Protein AF-A0A658BQH7-F1 (afdb_monomer)

Foldseek 3Di:
DPDCPPCDLPNQKDWDQDPVAIWIAGPVVRDIDDRDNDPVRRVVVSVVVVVVVVPPPDPPD

Secondary structure (DSSP, 8-state):
--------GGGTEEEEEETTEEEEEETTT--EEEEESSHHHHHHHHHHHHHHHS-------

Structure (mmCIF, N/CA/C/O backbone):
data_AF-A0A658BQH7-F1
#
_entry.id   AF-A0A658BQH7-F1
#
loop_
_atom_site.group_PDB
_atom_site.id
_atom_site.type_symbol
_atom_site.label_atom_id
_atom_site.label_alt_id
_atom_site.label_comp_id
_atom_site.label_asym_id
_atom_site.label_entity_id
_atom_site.label_seq_id
_atom_site.pdbx_PDB_ins_code
_atom_site.Cartn_x
_atom_site.Cartn_y
_atom_site.Cartn_z
_atom_site.occupancy
_atom_site.B_iso_or_equiv
_atom_site.auth_seq_id
_atom_site.auth_comp_id
_atom_site.auth_asym_id
_atom_site.auth_atom_id
_atom_site.pdbx_PDB_model_num
ATOM 1 N N . MET A 1 1 ? -0.385 7.042 -36.127 1.00 43.53 1 MET A N 1
ATOM 2 C CA . MET A 1 1 ? 0.320 7.375 -34.875 1.00 43.53 1 MET A CA 1
ATOM 3 C C . MET A 1 1 ? -0.257 6.454 -33.816 1.00 43.53 1 MET A C 1
ATOM 5 O O . MET A 1 1 ? -1.355 6.716 -33.348 1.00 43.53 1 MET A O 1
ATOM 9 N N . ALA A 1 2 ? 0.359 5.292 -33.592 1.00 46.69 2 ALA A N 1
ATOM 10 C CA . ALA A 1 2 ? -0.097 4.380 -32.547 1.00 46.69 2 ALA A CA 1
ATOM 11 C C . ALA A 1 2 ? 0.293 5.012 -31.208 1.00 46.69 2 ALA A C 1
ATOM 13 O O . ALA A 1 2 ? 1.467 5.315 -31.006 1.00 46.69 2 ALA A O 1
ATOM 14 N N . GLY A 1 3 ? -0.695 5.308 -30.364 1.00 48.25 3 GLY A N 1
ATOM 15 C CA . GLY A 1 3 ? -0.465 5.832 -29.026 1.00 48.25 3 GLY A CA 1
ATOM 16 C C . GLY A 1 3 ? 0.236 4.770 -28.197 1.00 48.25 3 GLY A C 1
ATOM 17 O O . GLY A 1 3 ? -0.411 3.874 -27.671 1.00 48.25 3 GLY A O 1
ATOM 18 N N . HIS A 1 4 ? 1.559 4.852 -28.123 1.00 51.25 4 HIS A N 1
ATOM 19 C CA . HIS A 1 4 ? 2.322 4.195 -27.080 1.00 51.25 4 HIS A CA 1
ATOM 20 C C . HIS A 1 4 ? 2.122 5.062 -25.836 1.00 51.25 4 HIS A C 1
ATOM 22 O O . HIS A 1 4 ? 2.903 5.970 -25.571 1.00 51.25 4 HIS A O 1
ATOM 28 N N . THR A 1 5 ? 1.000 4.892 -25.136 1.00 53.16 5 THR A N 1
ATOM 29 C CA . THR A 1 5 ? 0.987 5.230 -23.712 1.00 53.16 5 THR A CA 1
ATOM 30 C C . THR A 1 5 ? 2.059 4.335 -23.103 1.00 53.16 5 THR A C 1
ATOM 32 O O . THR A 1 5 ? 1.875 3.116 -23.175 1.00 53.16 5 THR A O 1
ATOM 35 N N . PRO A 1 6 ? 3.191 4.871 -22.603 1.00 58.28 6 PRO A N 1
ATOM 36 C CA . PRO A 1 6 ? 4.074 4.046 -21.793 1.00 58.28 6 PRO A CA 1
ATOM 37 C C . PRO A 1 6 ? 3.206 3.440 -20.682 1.00 58.28 6 PRO A C 1
ATOM 39 O O . PRO A 1 6 ? 2.274 4.132 -20.235 1.00 58.28 6 PRO A O 1
ATOM 42 N N . PRO A 1 7 ? 3.416 2.169 -20.292 1.00 54.44 7 PRO A N 1
ATOM 43 C CA . PRO A 1 7 ? 2.794 1.659 -19.081 1.00 54.44 7 PRO A CA 1
ATOM 44 C C . PRO A 1 7 ? 3.132 2.678 -17.996 1.00 54.44 7 PRO A C 1
ATOM 46 O O . PRO A 1 7 ? 4.290 2.936 -17.698 1.00 54.44 7 PRO A O 1
ATOM 49 N N . THR A 1 8 ? 2.119 3.424 -17.572 1.00 54.31 8 THR A N 1
ATOM 50 C CA . THR A 1 8 ? 2.278 4.379 -16.484 1.00 54.31 8 THR A CA 1
ATOM 51 C C . THR A 1 8 ? 2.503 3.501 -15.269 1.00 54.31 8 THR A C 1
ATOM 53 O O . THR A 1 8 ? 1.758 2.539 -15.133 1.00 54.31 8 THR A O 1
ATOM 56 N N . GLU A 1 9 ? 3.485 3.792 -14.424 1.00 54.25 9 GLU A N 1
ATOM 57 C CA . GLU A 1 9 ? 3.897 2.983 -13.258 1.00 54.25 9 GLU A CA 1
ATOM 58 C C . GLU A 1 9 ? 2.699 2.486 -12.407 1.00 54.25 9 GLU A C 1
ATOM 60 O O . GLU A 1 9 ? 2.687 1.389 -11.855 1.00 54.25 9 GLU A O 1
ATOM 65 N N . ALA A 1 10 ? 1.585 3.229 -12.433 1.00 52.16 10 ALA A N 1
ATOM 66 C CA . ALA A 1 10 ? 0.281 2.844 -11.886 1.00 52.16 10 ALA A CA 1
ATOM 67 C C . ALA A 1 10 ? -0.380 1.573 -12.487 1.00 52.16 10 ALA A C 1
ATOM 69 O O . ALA A 1 10 ? -1.361 1.074 -11.929 1.00 52.16 10 ALA A O 1
ATOM 70 N N . ASP A 1 11 ? 0.079 1.056 -13.629 1.00 59.88 11 ASP A N 1
ATOM 71 C CA . ASP A 1 11 ? -0.416 -0.188 -14.224 1.00 59.88 11 ASP A CA 1
ATOM 72 C C . ASP A 1 11 ? 0.394 -1.413 -13.790 1.00 59.88 11 ASP A C 1
ATOM 74 O O . ASP A 1 11 ? -0.158 -2.512 -13.790 1.00 59.88 11 ASP A O 1
ATOM 78 N N . GLN A 1 12 ? 1.639 -1.242 -13.344 1.00 70.69 12 GLN A N 1
ATOM 79 C CA . GLN A 1 12 ? 2.506 -2.359 -12.953 1.00 70.69 12 GLN A CA 1
ATOM 80 C C . GLN A 1 12 ? 2.158 -2.910 -11.571 1.00 70.69 12 GLN A C 1
ATOM 82 O O . GLN A 1 12 ? 2.302 -4.106 -11.348 1.00 70.69 12 GLN A O 1
ATOM 87 N N . ALA A 1 13 ? 1.569 -2.102 -10.688 1.00 81.38 13 ALA A N 1
ATOM 88 C CA . ALA A 1 13 ? 1.144 -2.547 -9.366 1.00 81.38 13 ALA A CA 1
ATOM 89 C C . ALA A 1 13 ? -0.236 -2.000 -8.960 1.00 81.38 13 ALA A C 1
ATOM 91 O O . ALA A 1 13 ? -0.760 -1.047 -9.537 1.00 81.38 13 ALA A O 1
ATOM 92 N N . ARG A 1 14 ? -0.889 -2.641 -7.981 1.00 88.25 14 ARG A N 1
ATOM 93 C CA . ARG A 1 14 ? -2.170 -2.186 -7.404 1.00 88.25 14 ARG A CA 1
ATOM 94 C C . ARG A 1 14 ? -2.100 -2.069 -5.889 1.00 88.25 14 ARG A C 1
ATOM 96 O O . ARG A 1 14 ? -1.614 -2.977 -5.224 1.00 88.25 14 ARG A O 1
ATOM 103 N N . ILE A 1 15 ? -2.672 -1.001 -5.338 1.00 91.19 15 ILE A N 1
ATOM 104 C CA . ILE A 1 15 ? -2.837 -0.852 -3.889 1.00 91.19 15 ILE A CA 1
ATOM 105 C C . ILE A 1 15 ? -4.111 -1.565 -3.414 1.00 91.19 15 ILE A C 1
ATOM 107 O O . ILE A 1 15 ? -5.158 -1.495 -4.060 1.00 91.19 15 ILE A O 1
ATOM 111 N N . ILE A 1 16 ? -4.023 -2.233 -2.266 1.00 93.69 16 ILE A N 1
ATOM 112 C CA . ILE A 1 16 ? -5.105 -2.942 -1.584 1.00 93.69 16 ILE A CA 1
ATOM 113 C C . ILE A 1 16 ? -5.190 -2.424 -0.141 1.00 93.69 16 ILE A C 1
ATOM 115 O O . ILE A 1 16 ? -4.264 -2.594 0.651 1.00 93.69 16 ILE A O 1
ATOM 119 N N . GLU A 1 17 ? -6.320 -1.821 0.221 1.00 94.06 17 GLU A N 1
ATOM 120 C CA . GLU A 1 17 ? -6.586 -1.337 1.581 1.00 94.06 17 GLU A CA 1
ATOM 121 C C . GLU A 1 17 ? -7.296 -2.415 2.407 1.00 94.06 17 GLU A C 1
ATOM 123 O O . GLU A 1 17 ? -8.322 -2.968 1.998 1.00 94.06 17 GLU A O 1
ATOM 128 N N . ARG A 1 18 ? -6.758 -2.718 3.588 1.00 92.56 18 ARG A N 1
ATOM 129 C CA . ARG A 1 18 ? -7.295 -3.705 4.527 1.00 92.56 18 ARG A CA 1
ATOM 130 C C . ARG A 1 18 ? -7.443 -3.088 5.920 1.00 92.56 18 ARG A C 1
ATOM 132 O O . ARG A 1 18 ? -6.741 -2.139 6.252 1.00 92.56 18 ARG A O 1
ATOM 139 N N . PRO A 1 19 ? -8.321 -3.629 6.786 1.00 95.69 19 PRO A N 1
ATOM 140 C CA . PRO A 1 19 ? -8.448 -3.145 8.165 1.00 95.69 19 PRO A CA 1
ATOM 141 C C . PRO A 1 19 ? -7.153 -3.293 8.980 1.00 95.69 19 PRO A C 1
ATOM 143 O O . PR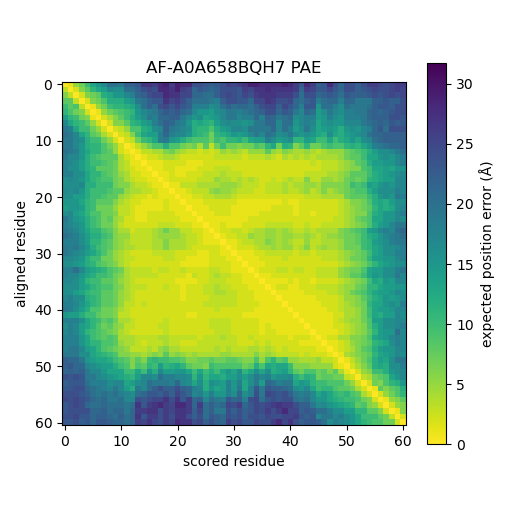O A 1 19 ? -7.004 -2.638 10.008 1.00 95.69 19 PRO A O 1
ATOM 146 N N . ASP A 1 20 ? -6.242 -4.160 8.535 1.00 94.12 20 ASP A N 1
ATOM 147 C CA . ASP A 1 20 ? -4.936 -4.399 9.144 1.00 94.12 20 ASP A CA 1
ATOM 148 C C . ASP A 1 20 ? -3.788 -3.557 8.535 1.00 94.12 20 ASP A C 1
ATOM 150 O O . ASP A 1 20 ? -2.711 -3.510 9.127 1.00 94.12 20 ASP A O 1
ATOM 154 N N . GLY A 1 21 ? -4.022 -2.835 7.428 1.00 95.31 21 GLY A N 1
ATOM 155 C CA . GLY A 1 21 ? -3.031 -1.955 6.799 1.00 95.31 21 GLY A CA 1
ATOM 156 C C . GLY A 1 21 ? -3.190 -1.807 5.284 1.00 95.31 21 GLY A C 1
ATOM 157 O O . GLY A 1 21 ? -4.204 -2.182 4.694 1.00 95.31 21 GLY A O 1
ATOM 158 N N . PHE A 1 22 ? -2.162 -1.254 4.648 1.00 96.12 22 PHE A N 1
ATOM 159 C CA . PHE A 1 22 ? -2.069 -1.096 3.198 1.00 96.12 22 PHE A CA 1
ATOM 160 C C . PHE A 1 22 ? -1.176 -2.177 2.608 1.00 96.12 22 PHE A C 1
ATOM 162 O O . PHE A 1 22 ? -0.177 -2.561 3.204 1.00 96.12 22 PHE A O 1
ATOM 169 N N . TYR A 1 23 ? -1.518 -2.653 1.426 1.00 94.69 23 TYR A N 1
ATOM 170 C CA . TYR A 1 23 ? -0.712 -3.600 0.674 1.00 94.69 23 TYR A CA 1
ATOM 171 C C . TYR A 1 23 ? -0.555 -3.085 -0.740 1.00 94.69 23 TYR A C 1
ATOM 173 O O . TYR A 1 23 ? -1.463 -2.435 -1.259 1.00 94.69 23 TYR A O 1
ATOM 181 N N . TRP A 1 24 ? 0.551 -3.419 -1.382 1.00 92.62 24 TRP A N 1
ATOM 182 C CA . TRP A 1 24 ? 0.657 -3.294 -2.824 1.00 92.62 24 TRP A CA 1
ATOM 183 C C . TRP A 1 24 ? 0.925 -4.672 -3.419 1.00 92.62 24 TRP A C 1
ATOM 185 O O . TRP A 1 24 ? 1.592 -5.505 -2.809 1.00 92.62 24 TRP A O 1
ATOM 195 N N . GLN A 1 25 ? 0.298 -4.951 -4.556 1.00 91.75 25 GLN A N 1
ATOM 196 C CA . GLN A 1 25 ? 0.544 -6.164 -5.318 1.00 91.75 25 GLN A CA 1
ATOM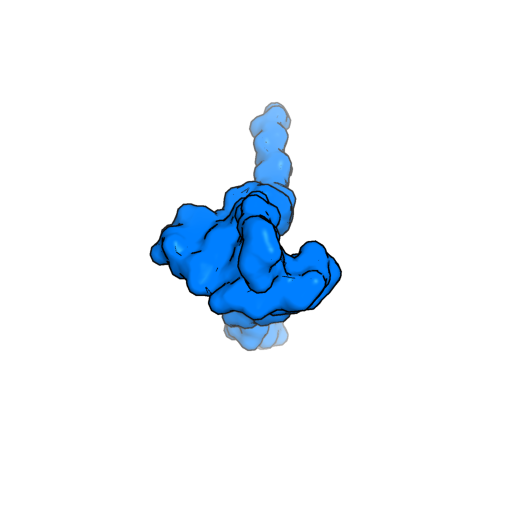 197 C C . GLN A 1 25 ? 1.193 -5.786 -6.635 1.00 91.75 25 GLN A C 1
ATOM 199 O O . GLN A 1 25 ? 0.616 -5.001 -7.395 1.00 91.75 25 GLN A O 1
ATOM 204 N N . ASP A 1 26 ? 2.327 -6.405 -6.906 1.00 88.62 26 ASP A N 1
ATOM 205 C CA . ASP A 1 26 ? 2.974 -6.368 -8.198 1.00 88.62 26 ASP A CA 1
ATOM 206 C C . ASP A 1 26 ? 2.171 -7.201 -9.207 1.00 88.62 26 ASP A C 1
ATOM 208 O O . ASP A 1 26 ? 1.898 -8.380 -8.990 1.00 88.62 26 ASP A O 1
ATOM 212 N N . LYS A 1 27 ? 1.726 -6.598 -10.310 1.00 82.12 27 LYS A N 1
ATOM 213 C CA . LYS A 1 27 ? 0.922 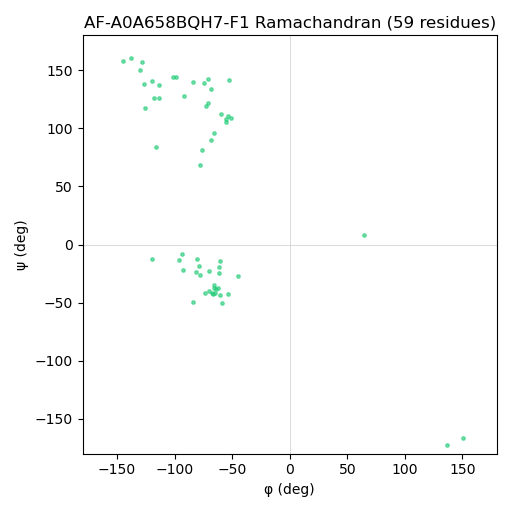-7.299 -11.325 1.00 82.12 27 LYS A CA 1
ATOM 214 C C . LYS A 1 27 ? 1.774 -8.142 -12.274 1.00 82.12 27 LYS A C 1
ATOM 216 O O . LYS A 1 27 ? 1.205 -8.925 -13.035 1.00 82.12 27 LYS A O 1
ATOM 221 N N . ILE A 1 28 ? 3.096 -7.973 -12.261 1.00 80.75 28 ILE A N 1
ATOM 222 C CA . ILE A 1 28 ? 4.026 -8.695 -13.135 1.00 80.75 28 ILE A CA 1
ATOM 223 C C . ILE A 1 28 ? 4.366 -10.057 -12.514 1.00 80.75 28 ILE A C 1
ATOM 225 O O . ILE A 1 28 ? 4.256 -11.094 -13.168 1.00 80.75 28 ILE A O 1
ATOM 229 N N . THR A 1 29 ? 4.729 -10.053 -11.237 1.00 83.31 29 THR A N 1
ATOM 230 C CA . THR A 1 29 ? 5.151 -11.211 -10.440 1.00 83.31 29 THR A CA 1
ATOM 231 C C . THR A 1 29 ? 4.018 -11.815 -9.606 1.00 83.31 29 THR A C 1
ATOM 233 O O . THR A 1 29 ? 4.162 -12.936 -9.120 1.00 83.31 29 THR A O 1
ATOM 236 N N . ASP A 1 30 ? 2.886 -11.109 -9.472 1.00 85.31 30 ASP A N 1
ATOM 237 C CA . ASP A 1 30 ? 1.763 -11.413 -8.565 1.00 85.31 30 ASP A CA 1
ATOM 238 C C . ASP A 1 30 ? 2.136 -11.336 -7.067 1.00 85.31 30 ASP A C 1
ATOM 240 O O . ASP A 1 30 ? 1.323 -11.674 -6.199 1.00 85.31 30 ASP A O 1
ATOM 244 N N . GLU A 1 31 ? 3.339 -10.848 -6.740 1.00 89.44 31 GLU A N 1
ATOM 245 C CA . GLU A 1 31 ? 3.833 -10.735 -5.368 1.00 89.44 31 GLU A CA 1
ATOM 246 C C . GLU A 1 31 ? 3.105 -9.632 -4.590 1.00 89.44 31 GLU A C 1
ATOM 248 O O . GLU A 1 31 ? 2.744 -8.585 -5.127 1.00 89.44 31 GLU A O 1
ATOM 253 N N . VAL A 1 32 ? 2.845 -9.886 -3.305 1.00 92.25 32 VAL A N 1
ATOM 254 C CA . VAL A 1 32 ? 2.109 -8.973 -2.424 1.00 92.25 32 VAL A CA 1
ATOM 255 C C . VAL A 1 32 ? 3.008 -8.537 -1.280 1.00 92.25 32 VAL A C 1
ATOM 257 O O . VAL A 1 32 ? 3.490 -9.366 -0.508 1.00 92.25 32 VAL A O 1
ATOM 260 N N . PHE A 1 33 ? 3.124 -7.228 -1.110 1.00 92.50 33 PHE A N 1
ATOM 261 C CA . PHE A 1 33 ? 3.959 -6.591 -0.105 1.00 92.50 33 PHE A CA 1
ATOM 262 C C . PHE A 1 33 ? 3.086 -5.864 0.926 1.00 92.50 33 PHE A C 1
ATOM 264 O O . PHE A 1 33 ? 2.092 -5.219 0.576 1.00 92.50 33 PHE A O 1
ATOM 271 N N . GLY A 1 34 ? 3.434 -5.992 2.211 1.00 93.56 34 GLY A N 1
ATOM 272 C CA . GLY A 1 34 ? 2.734 -5.373 3.345 1.00 93.56 34 GLY A CA 1
ATOM 273 C C . GLY A 1 34 ? 2.536 -6.321 4.544 1.00 93.56 34 GLY A C 1
ATOM 274 O O . GLY A 1 34 ? 3.049 -7.444 4.539 1.00 93.56 34 GLY A O 1
ATOM 275 N N . PRO A 1 35 ? 1.770 -5.920 5.580 1.00 95.62 35 PRO A N 1
ATOM 276 C CA . PRO A 1 35 ? 1.019 -4.669 5.682 1.00 95.62 35 PRO A CA 1
ATOM 277 C C . PRO A 1 35 ? 1.921 -3.464 5.948 1.00 95.62 35 PRO A C 1
ATOM 279 O O . PRO A 1 35 ? 2.801 -3.502 6.805 1.00 95.62 35 PRO A O 1
ATOM 282 N N . PHE A 1 36 ? 1.618 -2.368 5.270 1.00 95.38 36 PHE A N 1
ATOM 283 C CA . PHE A 1 36 ? 2.195 -1.055 5.493 1.00 95.38 36 PHE A CA 1
ATOM 284 C C . PHE A 1 36 ? 1.259 -0.196 6.356 1.00 95.38 36 PHE A C 1
ATOM 286 O O . PHE A 1 36 ? 0.032 -0.271 6.214 1.00 95.38 36 PHE A O 1
ATOM 293 N N . PRO A 1 37 ? 1.798 0.653 7.248 1.00 93.19 37 PRO A N 1
ATOM 294 C CA . PRO A 1 37 ? 0.999 1.490 8.139 1.00 93.19 37 PRO A CA 1
AT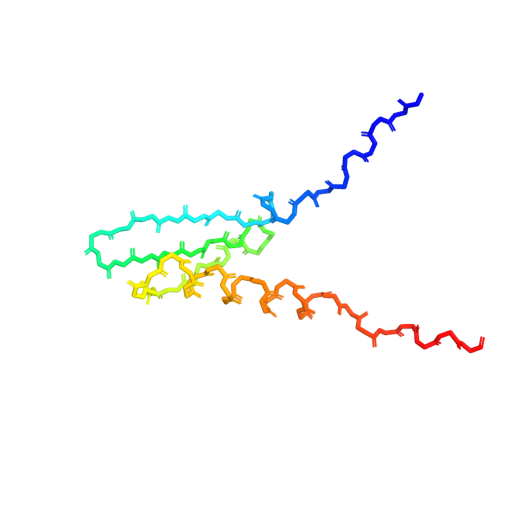OM 295 C C . PRO A 1 37 ? 0.265 2.626 7.411 1.00 93.19 37 PRO A C 1
ATOM 297 O O . PRO A 1 37 ? -0.722 3.143 7.933 1.00 93.19 37 PRO A O 1
ATOM 300 N N . THR A 1 38 ? 0.735 3.041 6.228 1.00 94.06 38 THR A N 1
ATOM 301 C CA . THR A 1 38 ? 0.122 4.113 5.429 1.00 94.06 38 THR A CA 1
ATOM 302 C C . THR A 1 38 ? 0.231 3.831 3.931 1.00 94.06 38 THR A C 1
ATOM 304 O O . THR A 1 38 ? 1.136 3.119 3.501 1.00 94.06 38 THR A O 1
ATOM 307 N N . LEU A 1 39 ? -0.650 4.447 3.135 1.00 90.88 39 LEU A N 1
ATOM 308 C CA . LEU A 1 39 ? -0.583 4.419 1.670 1.00 90.88 39 LEU A CA 1
ATOM 309 C C . LEU A 1 39 ? 0.784 4.880 1.140 1.00 90.88 39 LEU A C 1
ATOM 311 O O . LEU A 1 39 ? 1.322 4.260 0.233 1.00 90.88 39 LEU A O 1
ATOM 315 N N . LEU 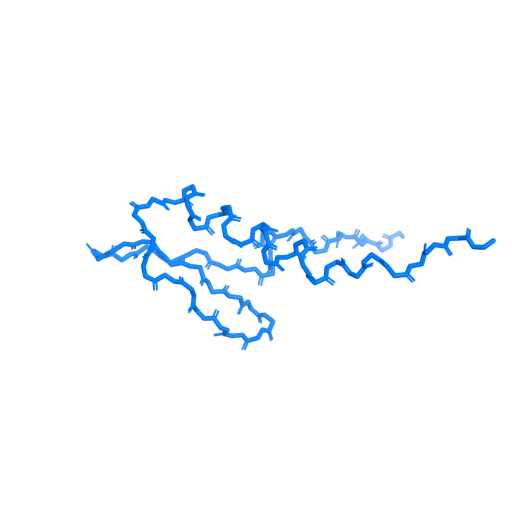A 1 40 ? 1.342 5.949 1.718 1.00 92.00 40 LEU A N 1
ATOM 316 C CA . LEU A 1 40 ? 2.627 6.512 1.295 1.00 92.00 40 LEU A CA 1
ATOM 317 C C . LEU A 1 40 ? 3.776 5.512 1.473 1.00 92.00 40 LEU A C 1
ATOM 319 O O . LEU A 1 40 ? 4.662 5.452 0.633 1.00 92.00 40 LEU A O 1
ATOM 323 N N . ASP A 1 41 ? 3.741 4.729 2.550 1.00 93.12 41 ASP A N 1
ATOM 324 C CA . ASP A 1 41 ? 4.757 3.715 2.845 1.00 93.12 41 ASP A CA 1
ATOM 325 C C . ASP A 1 41 ? 4.699 2.568 1.820 1.00 93.12 41 ASP A C 1
ATOM 327 O O . ASP A 1 41 ? 5.722 2.187 1.265 1.00 93.12 41 ASP A O 1
ATOM 331 N N . ALA A 1 42 ? 3.487 2.124 1.459 1.00 92.75 42 ALA A N 1
ATOM 332 C CA . ALA A 1 42 ? 3.285 1.148 0.386 1.00 92.75 42 ALA A CA 1
ATOM 333 C C . ALA A 1 42 ? 3.710 1.681 -0.996 1.00 92.75 42 ALA A C 1
ATOM 335 O O . ALA A 1 42 ? 4.258 0.936 -1.800 1.00 92.75 42 ALA A O 1
ATOM 336 N N . MET A 1 43 ? 3.453 2.961 -1.285 1.00 88.69 43 MET A N 1
ATOM 337 C CA . MET A 1 43 ? 3.854 3.584 -2.551 1.00 88.69 43 MET A CA 1
ATOM 338 C C . MET A 1 43 ? 5.368 3.766 -2.659 1.00 88.69 43 MET A C 1
ATOM 340 O O . MET A 1 43 ? 5.916 3.525 -3.725 1.00 88.69 43 MET A O 1
ATOM 344 N N . GLN A 1 44 ? 6.046 4.163 -1.579 1.00 90.94 44 GLN A N 1
ATOM 345 C CA . GLN A 1 44 ? 7.507 4.267 -1.596 1.00 90.94 44 GLN A CA 1
ATOM 346 C C . GLN A 1 44 ? 8.178 2.904 -1.759 1.00 90.94 44 GLN A C 1
ATOM 348 O O . GLN A 1 44 ? 9.189 2.813 -2.443 1.00 90.94 44 GLN A O 1
ATOM 353 N N . ASP A 1 45 ? 7.628 1.855 -1.145 1.00 89.31 45 ASP A N 1
ATOM 354 C CA . ASP A 1 45 ? 8.149 0.499 -1.323 1.00 89.31 45 ASP A CA 1
ATOM 355 C C . ASP A 1 45 ? 7.973 0.022 -2.775 1.00 89.31 45 ASP A C 1
ATOM 357 O O . ASP A 1 45 ? 8.918 -0.504 -3.352 1.00 89.31 45 ASP A O 1
ATOM 361 N N . MET A 1 46 ? 6.817 0.301 -3.394 1.00 86.56 46 MET A N 1
ATOM 362 C CA . MET A 1 46 ? 6.568 0.059 -4.822 1.00 86.56 46 MET A CA 1
ATOM 363 C C . MET A 1 46 ? 7.552 0.810 -5.725 1.00 86.56 46 MET A C 1
ATOM 365 O O . MET A 1 46 ? 8.141 0.191 -6.602 1.00 86.56 46 MET A O 1
ATOM 369 N N . GLU A 1 47 ? 7.736 2.118 -5.518 1.00 84.12 47 GLU A N 1
ATOM 370 C CA . GLU A 1 47 ? 8.645 2.950 -6.323 1.00 84.12 47 GLU A CA 1
ATOM 371 C C . GLU A 1 47 ? 10.088 2.438 -6.214 1.00 84.12 47 GLU A C 1
ATOM 373 O O . GLU A 1 47 ? 10.747 2.225 -7.223 1.00 84.12 47 GLU A O 1
ATOM 378 N N . TYR A 1 48 ? 10.534 2.083 -5.006 1.00 82.12 48 TYR A N 1
ATOM 379 C CA . TYR A 1 48 ? 11.862 1.509 -4.785 1.00 82.12 48 TYR A CA 1
ATOM 380 C C . TYR A 1 48 ? 12.048 0.121 -5.431 1.00 82.12 48 TYR A C 1
ATOM 382 O O . TYR A 1 48 ? 13.151 -0.229 -5.867 1.00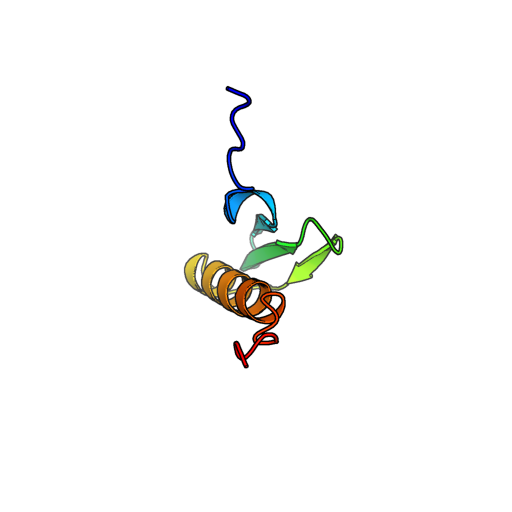 82.12 48 TYR A O 1
ATOM 390 N N . ASN A 1 49 ? 10.988 -0.694 -5.468 1.00 77.88 49 ASN A N 1
ATOM 391 C CA . ASN A 1 49 ? 11.005 -2.013 -6.102 1.00 77.88 49 ASN A CA 1
ATOM 392 C C . ASN A 1 49 ? 11.006 -1.902 -7.638 1.00 77.88 49 ASN A C 1
ATOM 394 O O . ASN A 1 49 ? 11.781 -2.599 -8.286 1.00 77.88 49 ASN A O 1
ATOM 398 N N . ASP A 1 50 ? 10.215 -0.985 -8.205 1.00 70.38 50 ASP A N 1
ATOM 399 C CA . ASP A 1 50 ? 10.167 -0.700 -9.649 1.00 70.38 50 ASP A CA 1
ATOM 400 C C . ASP A 1 50 ? 11.485 -0.072 -10.145 1.00 70.38 50 ASP A C 1
ATOM 402 O O . ASP A 1 50 ? 12.064 -0.527 -11.131 1.00 70.38 50 ASP A O 1
ATOM 406 N N . GLU A 1 51 ? 12.064 0.868 -9.386 1.00 59.06 51 GLU A N 1
ATOM 407 C CA . GLU A 1 51 ? 13.404 1.416 -9.649 1.00 59.06 51 GLU A CA 1
ATOM 408 C C . GLU A 1 51 ? 14.509 0.348 -9.592 1.00 59.06 51 GLU A C 1
ATOM 410 O O . GLU A 1 51 ? 15.566 0.518 -10.199 1.00 59.06 51 GLU A O 1
ATOM 415 N N . SER A 1 52 ? 14.293 -0.754 -8.868 1.00 55.81 52 SER A N 1
ATOM 416 C CA . SER A 1 52 ? 15.246 -1.869 -8.819 1.00 55.81 52 SER A CA 1
ATOM 417 C C . SER A 1 52 ? 15.132 -2.813 -10.025 1.00 55.81 52 SER A C 1
ATOM 419 O O . SER A 1 52 ? 16.120 -3.476 -10.345 1.00 55.81 52 SER A O 1
ATOM 421 N N . ASP A 1 53 ? 13.97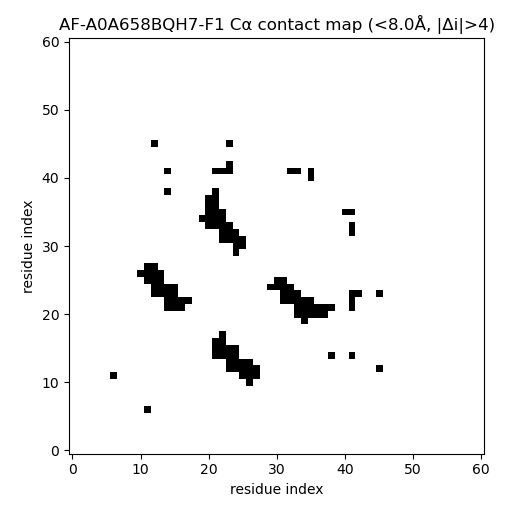8 -2.867 -10.703 1.00 54.41 53 ASP A N 1
ATOM 422 C CA . ASP A 1 53 ? 13.814 -3.550 -12.001 1.00 54.41 53 ASP A CA 1
ATOM 423 C C . ASP A 1 53 ? 14.358 -2.698 -13.166 1.00 54.41 53 ASP A C 1
ATOM 425 O O . ASP A 1 53 ? 14.705 -3.218 -14.228 1.00 54.41 53 ASP A O 1
ATOM 429 N N . TYR A 1 54 ? 14.535 -1.387 -12.956 1.00 48.94 54 TYR A N 1
ATOM 430 C CA . TYR A 1 54 ? 15.279 -0.525 -13.869 1.00 48.94 54 TYR A CA 1
ATOM 431 C C . TYR A 1 54 ? 16.772 -0.882 -13.836 1.00 48.94 54 TYR A C 1
ATOM 433 O O . TYR A 1 54 ? 17.536 -0.328 -13.053 1.00 48.94 54 TYR A O 1
ATOM 441 N N . GLU A 1 55 ? 17.212 -1.810 -14.692 1.00 51.69 55 GLU A N 1
ATOM 442 C CA . GLU A 1 55 ? 18.622 -2.189 -14.829 1.00 51.69 55 GLU A CA 1
ATOM 443 C C . GLU A 1 55 ? 19.506 -0.944 -15.098 1.00 51.69 55 GLU A C 1
ATOM 445 O O . GLU A 1 55 ? 19.476 -0.396 -16.208 1.00 51.69 55 GLU A O 1
ATOM 450 N N . PRO A 1 56 ? 20.370 -0.488 -14.162 1.00 53.84 56 PRO A N 1
ATOM 451 C CA . PRO A 1 56 ? 21.379 0.522 -14.467 1.00 53.84 56 PRO A CA 1
ATOM 452 C C . PRO A 1 56 ? 22.541 -0.166 -15.205 1.00 53.84 56 PRO A C 1
ATOM 454 O O . PRO A 1 56 ? 23.619 -0.376 -14.649 1.00 53.84 56 PRO A O 1
ATOM 457 N N . GLY A 1 57 ? 22.281 -0.610 -16.438 1.00 53.25 57 GLY A N 1
ATOM 458 C CA . GLY A 1 57 ? 23.086 -1.622 -17.126 1.00 53.25 57 GLY A CA 1
ATOM 459 C C . GLY A 1 57 ? 23.749 -1.220 -18.441 1.00 53.25 57 GLY A C 1
ATOM 460 O O . GLY A 1 57 ? 24.638 -1.939 -18.883 1.00 53.25 57 GLY A O 1
ATOM 461 N N . GLU A 1 58 ? 23.411 -0.087 -19.057 1.00 51.53 58 GLU A N 1
ATOM 462 C CA . GLU A 1 58 ? 24.167 0.408 -20.215 1.00 51.53 58 GLU A CA 1
ATOM 463 C C . GLU A 1 58 ? 24.827 1.741 -19.875 1.00 51.53 58 GLU A C 1
ATOM 465 O O . GLU A 1 58 ? 24.341 2.831 -20.180 1.00 51.53 58 GLU A O 1
ATOM 470 N N . THR A 1 59 ? 25.997 1.653 -19.237 1.00 61.81 59 THR A N 1
ATOM 471 C CA . THR A 1 59 ? 27.017 2.679 -19.440 1.00 61.81 59 THR A CA 1
ATOM 472 C C . THR A 1 59 ? 27.270 2.749 -20.943 1.00 61.81 59 THR A C 1
ATOM 474 O O . THR A 1 59 ? 27.827 1.811 -21.508 1.00 61.81 59 THR A O 1
ATOM 477 N N . LEU A 1 60 ? 26.810 3.823 -21.586 1.00 61.47 60 LEU A N 1
ATOM 478 C CA . LEU A 1 60 ? 27.146 4.140 -22.969 1.00 61.47 60 LEU A CA 1
ATOM 479 C C . LEU A 1 60 ? 28.681 4.198 -23.079 1.00 61.47 60 LEU A C 1
ATOM 481 O O . LEU A 1 60 ? 29.290 5.135 -22.555 1.00 61.47 60 LEU A O 1
ATOM 485 N N . GLU A 1 61 ? 29.286 3.172 -23.684 1.00 55.19 61 GLU A N 1
ATOM 486 C CA . GLU A 1 61 ? 30.688 3.199 -24.134 1.00 55.19 61 GLU A CA 1
ATOM 487 C C . GLU A 1 61 ? 30.899 4.226 -25.257 1.00 55.19 61 GLU A C 1
ATOM 489 O O . GLU A 1 61 ? 29.998 4.388 -26.116 1.00 55.19 61 GLU A O 1
#

Mean predicted aligned error: 9.93 Å

Radius of gyration: 14.37 Å; Cα contacts (8 Å, |Δi|>4): 63; chains: 1; bounding box: 39×19×44 Å

Sequence (61 aa):
MAGHTPPTEADQARIIERPDGFYWQDKITDEVFGPFPTLLDAMQDMEYNDESDYEPGETLE

Nearest PDB structures (foldseek):
  1z1g-assembly1_C  TM=5.730E-01  e=6.365E-01  Lambdavirus lambda
  4a2m-assembly1_B  TM=7.021E-01  e=2.377E+00  Bacteroides thetaiotaomicron VPI-5482
  2idh-assembly8_H  TM=6.328E-01  e=1.681E+00  Homo sapiens
  5l80-assembl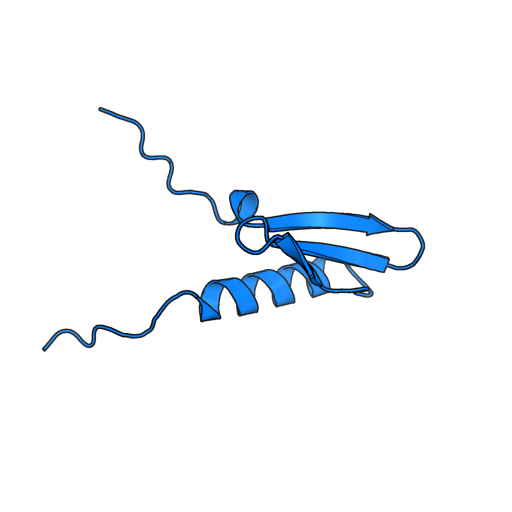y1_A  TM=3.759E-01  e=6.365E-01  Drosophila melanogaster
  5l7z-assembly1_A-2  TM=3.833E-01  e=1.463E+00  Drosophila melanogaster

Solvent-accessible surface area (backbone atoms only — not comparable to full-atom values): 3883 Å² total; per-residue 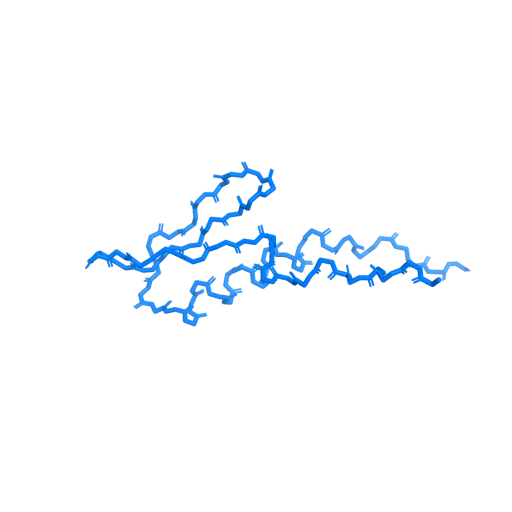(Å²): 133,82,82,76,70,68,84,51,75,77,70,49,39,47,80,46,84,50,101,86,28,21,29,32,30,36,66,84,81,67,48,75,49,70,73,19,94,37,67,66,57,33,48,51,52,49,53,56,53,54,57,65,70,54,73,96,72,77,81,84,128

pLDDT: mean 76.4, std 17.95, range [43.53, 96.12]